Protein AF-A0A2K8N9N2-F1 (afdb_monomer_lite)

Organism: NCBI:txid2055160

Secondary structure (DSSP, 8-state):
--SHHHHHHHHHHHHHHHHHHHHHHHHHS------S-PPPHHHHHHHTT-SSHHHHHHTEEEEEEETTEEEEEEE-TTS-EEEEESS---GGG-EEESSHHHHHHHHHHHHHHH-TT-TTSSTTSS--

Structure (mmCIF, N/CA/C/O backbone):
data_AF-A0A2K8N9N2-F1
#
_entry.id   AF-A0A2K8N9N2-F1
#
loop_
_atom_site.group_PDB
_atom_site.id
_atom_site.type_symbol
_atom_site.label_atom_id
_atom_site.label_alt_id
_atom_site.label_comp_id
_atom_site.label_asym_id
_atom_site.label_entity_id
_atom_site.label_seq_id
_atom_site.pdbx_PDB_ins_code
_atom_site.Cartn_x
_atom_site.Cartn_y
_atom_site.Cartn_z
_atom_site.occupancy
_atom_site.B_iso_or_equiv
_atom_site.auth_seq_id
_atom_site.auth_comp_id
_atom_site.auth_asym_id
_atom_site.auth_atom_id
_atom_site.pdbx_PDB_model_num
ATOM 1 N N . MET A 1 1 ? 45.205 55.492 -8.597 1.00 53.62 1 MET A N 1
ATOM 2 C CA . MET A 1 1 ? 43.895 55.224 -9.231 1.00 53.62 1 MET A CA 1
ATOM 3 C C . MET A 1 1 ? 43.780 53.708 -9.227 1.00 53.62 1 MET A C 1
ATOM 5 O O . MET A 1 1 ? 43.913 53.087 -10.267 1.00 53.62 1 MET A O 1
ATOM 9 N N . ASP A 1 2 ? 43.648 53.105 -8.042 1.00 54.12 2 ASP A N 1
ATOM 10 C CA . ASP A 1 2 ? 43.955 51.674 -7.852 1.00 54.12 2 ASP A CA 1
ATOM 11 C C . ASP A 1 2 ? 42.949 50.964 -6.932 1.00 54.12 2 ASP A C 1
ATOM 13 O O . ASP A 1 2 ? 43.186 49.848 -6.492 1.00 54.12 2 ASP A O 1
ATOM 17 N N . ASP A 1 3 ? 41.789 51.574 -6.675 1.00 51.81 3 ASP A N 1
ATOM 18 C CA . ASP A 1 3 ? 40.722 50.972 -5.857 1.00 51.81 3 ASP A CA 1
ATOM 19 C C . ASP A 1 3 ? 39.558 50.416 -6.697 1.00 51.81 3 ASP A C 1
ATOM 21 O O . ASP A 1 3 ? 38.709 49.683 -6.195 1.00 51.81 3 ASP A O 1
ATOM 25 N N . PHE A 1 4 ? 39.513 50.722 -8.000 1.00 50.25 4 PHE A N 1
ATOM 26 C CA . PHE A 1 4 ? 38.385 50.350 -8.867 1.00 50.25 4 PHE A CA 1
ATOM 27 C C . PHE A 1 4 ? 38.484 48.921 -9.431 1.00 50.25 4 PHE A C 1
ATOM 29 O O . PHE A 1 4 ? 37.471 48.323 -9.786 1.00 50.25 4 PHE A O 1
ATOM 36 N N . ILE A 1 5 ? 39.692 48.347 -9.487 1.00 51.31 5 ILE A N 1
ATOM 37 C CA . ILE A 1 5 ? 39.929 47.006 -10.056 1.00 51.31 5 ILE A CA 1
ATOM 38 C C . ILE A 1 5 ? 39.614 45.901 -9.034 1.00 51.31 5 ILE A C 1
ATOM 40 O O . ILE A 1 5 ? 39.188 44.810 -9.412 1.00 51.31 5 ILE A O 1
ATOM 44 N N . LEU A 1 6 ? 39.727 46.186 -7.732 1.00 51.31 6 LEU A N 1
ATOM 45 C CA . LEU A 1 6 ? 39.453 45.195 -6.687 1.00 51.31 6 LEU A CA 1
ATOM 46 C C . LEU A 1 6 ? 37.947 44.930 -6.494 1.00 51.31 6 LEU A C 1
ATOM 48 O O . LEU A 1 6 ? 37.567 43.834 -6.093 1.00 51.31 6 LEU A O 1
ATOM 52 N N . TRP A 1 7 ? 37.085 45.900 -6.819 1.00 47.97 7 TRP A N 1
ATOM 53 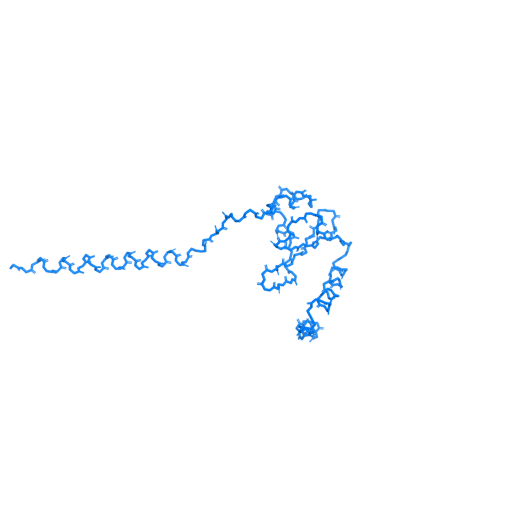C CA . TRP A 1 7 ? 35.625 45.774 -6.688 1.00 47.97 7 TRP A CA 1
ATOM 54 C C . TRP A 1 7 ? 34.937 45.084 -7.873 1.00 47.97 7 TRP A C 1
ATOM 56 O O . TRP A 1 7 ? 33.840 44.554 -7.709 1.00 47.97 7 TRP A O 1
ATOM 66 N N . SER A 1 8 ? 35.560 45.053 -9.056 1.00 52.88 8 SER A N 1
ATOM 67 C CA . SER A 1 8 ? 34.973 44.362 -10.214 1.00 52.88 8 SER A CA 1
ATOM 68 C C . SER A 1 8 ? 35.084 42.842 -10.078 1.00 52.88 8 SER A C 1
ATOM 70 O O . SER A 1 8 ? 34.134 42.132 -10.381 1.00 52.88 8 SER A O 1
ATOM 72 N N . HIS A 1 9 ? 36.206 42.332 -9.560 1.00 54.12 9 HIS A N 1
ATOM 73 C CA . HIS A 1 9 ? 36.417 40.888 -9.418 1.00 54.12 9 HIS A CA 1
ATOM 74 C C . HIS A 1 9 ? 35.632 40.261 -8.259 1.00 54.12 9 HIS A C 1
ATOM 76 O O . HIS A 1 9 ? 35.281 39.084 -8.323 1.00 54.12 9 HIS A O 1
ATOM 82 N N . THR A 1 10 ? 35.335 41.018 -7.200 1.00 55.53 10 THR A N 1
ATOM 83 C CA . THR A 1 10 ? 34.549 40.510 -6.064 1.00 55.53 10 THR A CA 1
ATOM 84 C C . THR A 1 10 ? 33.077 40.346 -6.423 1.00 55.53 10 THR A C 1
ATOM 86 O O . THR A 1 10 ? 32.456 39.383 -5.979 1.00 55.53 10 THR A O 1
ATOM 89 N N . ALA A 1 11 ? 32.530 41.224 -7.270 1.00 58.66 11 ALA A N 1
ATOM 90 C CA . ALA A 1 11 ? 31.159 41.111 -7.757 1.00 58.66 11 ALA A CA 1
ATOM 91 C C . ALA A 1 11 ? 30.949 39.831 -8.585 1.00 58.66 11 ALA A C 1
ATOM 93 O O . ALA A 1 11 ? 29.999 39.094 -8.322 1.00 58.66 11 ALA A O 1
ATOM 94 N N . ASP A 1 12 ? 31.859 39.512 -9.512 1.00 61.38 12 ASP A N 1
ATOM 95 C CA . ASP A 1 12 ? 31.781 38.291 -10.330 1.00 61.38 12 ASP A CA 1
ATOM 96 C C . ASP A 1 12 ? 31.837 37.011 -9.483 1.00 61.38 12 ASP A C 1
ATOM 98 O O . ASP A 1 12 ? 31.056 36.080 -9.688 1.00 61.38 12 ASP A O 1
ATOM 102 N N . VAL A 1 13 ? 32.709 36.970 -8.471 1.00 64.94 13 VAL A N 1
ATOM 103 C CA . VAL A 1 13 ? 32.824 35.813 -7.570 1.00 64.94 13 VAL A CA 1
ATOM 104 C C . VAL A 1 13 ? 31.572 35.655 -6.704 1.00 64.94 13 VAL A C 1
ATOM 106 O O . VAL A 1 13 ? 31.107 34.534 -6.505 1.00 64.94 13 VAL A O 1
ATOM 109 N N . ILE A 1 14 ? 30.978 36.756 -6.234 1.00 72.62 14 ILE A N 1
ATOM 110 C CA . ILE A 1 14 ? 29.710 36.723 -5.491 1.00 72.62 14 ILE A CA 1
ATOM 111 C C . ILE A 1 14 ? 28.585 36.177 -6.377 1.00 72.62 14 ILE A C 1
ATOM 113 O O . ILE A 1 14 ? 27.818 35.334 -5.916 1.00 72.62 14 ILE A O 1
ATOM 117 N N . TYR A 1 15 ? 28.511 36.581 -7.649 1.00 69.94 15 TYR A N 1
ATOM 118 C CA . TYR A 1 15 ? 27.534 36.027 -8.591 1.00 69.94 15 TYR A CA 1
ATOM 119 C C . TYR A 1 15 ? 27.739 34.531 -8.828 1.00 69.94 15 TYR A C 1
ATOM 121 O O . TYR A 1 15 ? 26.764 33.784 -8.823 1.00 69.94 15 TYR A O 1
ATOM 129 N N . ILE A 1 16 ? 28.984 34.071 -8.973 1.00 73.62 16 ILE A N 1
ATOM 130 C CA . ILE A 1 16 ? 29.290 32.645 -9.153 1.00 73.62 16 ILE A CA 1
ATOM 131 C C . ILE A 1 16 ? 28.912 31.842 -7.903 1.00 73.62 16 ILE A C 1
ATOM 133 O O . ILE A 1 16 ? 28.317 30.774 -8.028 1.00 73.62 16 ILE A O 1
ATOM 137 N N . ILE A 1 17 ? 29.195 32.355 -6.701 1.00 77.38 17 ILE A N 1
ATOM 138 C CA . ILE A 1 17 ? 28.840 31.690 -5.439 1.00 77.38 17 ILE A CA 1
ATOM 139 C C . ILE A 1 17 ? 27.323 31.674 -5.238 1.00 77.38 17 ILE A C 1
ATOM 141 O O . ILE A 1 17 ? 26.774 30.634 -4.886 1.00 77.38 17 ILE A O 1
ATOM 145 N N . LEU A 1 18 ? 26.624 32.783 -5.494 1.00 76.50 18 LEU A N 1
ATOM 146 C CA . LEU A 1 18 ? 25.161 32.842 -5.403 1.00 76.50 18 LEU A CA 1
ATOM 147 C C . LEU A 1 18 ? 24.492 31.931 -6.438 1.00 76.50 18 LEU A C 1
ATOM 149 O O . LEU A 1 18 ? 23.507 31.269 -6.121 1.00 76.50 18 LEU A O 1
ATOM 153 N N . PHE A 1 19 ? 25.043 31.846 -7.649 1.00 77.50 19 PHE A N 1
ATOM 154 C CA . PHE A 1 19 ? 24.564 30.946 -8.695 1.00 77.50 19 PHE A CA 1
ATOM 155 C C . PHE A 1 19 ? 24.819 29.474 -8.343 1.00 77.50 19 PHE A C 1
ATOM 157 O O . PHE A 1 19 ? 23.921 28.647 -8.478 1.00 77.50 19 PHE A O 1
ATOM 164 N N . ALA A 1 20 ? 26.003 29.145 -7.821 1.00 77.06 20 ALA A N 1
ATOM 165 C CA . ALA A 1 20 ? 26.326 27.803 -7.346 1.00 77.06 20 ALA A CA 1
ATOM 166 C C . ALA A 1 20 ? 25.475 27.401 -6.132 1.00 77.06 20 ALA A C 1
ATOM 168 O O . ALA A 1 20 ? 25.016 26.266 -6.069 1.00 77.06 20 ALA A O 1
ATOM 169 N N . LEU A 1 21 ? 25.195 28.328 -5.210 1.00 74.88 21 LEU A N 1
ATOM 170 C CA . LEU A 1 21 ? 24.300 28.103 -4.074 1.00 74.88 21 LEU A CA 1
ATOM 171 C C . LEU A 1 21 ? 22.846 27.918 -4.532 1.00 74.88 21 LEU A C 1
ATOM 173 O O . LEU A 1 21 ? 22.153 27.049 -4.015 1.00 74.88 21 LEU A O 1
ATOM 177 N N . ALA A 1 22 ? 22.388 28.674 -5.534 1.00 74.12 22 ALA A N 1
ATOM 178 C CA . ALA A 1 22 ? 21.069 28.485 -6.136 1.00 74.12 22 ALA A CA 1
ATOM 179 C C . ALA A 1 22 ? 20.950 27.130 -6.855 1.00 74.12 22 ALA A C 1
ATOM 181 O O . ALA A 1 22 ? 19.924 26.463 -6.732 1.00 74.12 22 ALA A O 1
ATOM 182 N N . LEU A 1 23 ? 22.004 26.690 -7.552 1.00 71.44 23 LEU A N 1
ATOM 183 C CA . LEU A 1 23 ? 22.072 25.355 -8.153 1.00 71.44 23 LEU A CA 1
ATOM 184 C C . LEU A 1 23 ? 22.115 24.247 -7.095 1.00 71.44 23 LEU A C 1
ATOM 186 O O . LEU A 1 23 ? 21.424 23.243 -7.241 1.00 71.44 23 LEU A O 1
ATOM 190 N N . TYR A 1 24 ? 22.875 24.440 -6.018 1.00 70.44 24 TYR A N 1
ATOM 191 C CA . TYR A 1 24 ? 22.948 23.514 -4.891 1.00 70.44 24 TYR A CA 1
ATOM 192 C C . TYR A 1 24 ? 21.585 23.375 -4.191 1.00 70.44 24 TYR A C 1
ATOM 194 O O . TYR A 1 24 ? 21.114 22.263 -3.975 1.00 70.44 24 TYR A O 1
ATOM 202 N N . LEU A 1 25 ? 20.879 24.487 -3.952 1.00 67.00 25 LEU A N 1
ATOM 203 C CA . LEU A 1 25 ? 19.511 24.484 -3.416 1.00 67.00 25 LEU A CA 1
ATOM 204 C C . LEU A 1 25 ? 18.479 23.896 -4.403 1.00 67.00 25 LEU A C 1
ATOM 206 O O . LEU A 1 25 ? 17.502 23.282 -3.973 1.00 67.00 25 LEU A O 1
ATOM 210 N N . MET A 1 26 ? 18.688 24.032 -5.720 1.00 63.00 26 MET A N 1
ATOM 211 C CA . MET A 1 26 ? 17.881 23.329 -6.731 1.00 63.00 26 MET A CA 1
ATOM 212 C C . MET A 1 26 ? 18.117 21.812 -6.732 1.00 63.00 26 MET A C 1
ATOM 214 O O . MET A 1 26 ? 17.192 21.073 -7.056 1.00 63.00 26 MET A O 1
ATOM 218 N N . PHE A 1 27 ? 19.319 21.345 -6.385 1.00 56.97 27 PHE A N 1
ATOM 219 C CA . PHE A 1 27 ? 19.665 19.920 -6.378 1.00 56.97 27 PHE A CA 1
ATOM 220 C C . PHE A 1 27 ? 19.361 19.215 -5.045 1.00 56.97 27 PHE A C 1
ATOM 222 O O . PHE A 1 27 ? 19.040 18.029 -5.064 1.00 56.97 27 PHE A O 1
ATOM 229 N N . GLU A 1 28 ? 19.408 19.916 -3.905 1.00 49.56 28 GLU A N 1
ATOM 230 C CA . GLU A 1 28 ? 19.112 19.337 -2.579 1.00 49.56 28 GLU A CA 1
ATOM 231 C C . GLU A 1 28 ? 17.657 19.478 -2.122 1.00 49.56 28 GLU A C 1
ATOM 233 O O . GLU A 1 28 ? 17.284 18.950 -1.074 1.00 49.56 28 GLU A O 1
ATOM 238 N N . THR A 1 29 ? 16.791 20.125 -2.901 1.00 48.88 29 THR A N 1
ATOM 239 C CA . THR A 1 29 ? 15.357 19.956 -2.671 1.00 48.88 29 THR A CA 1
ATOM 240 C C . THR A 1 29 ? 14.911 18.698 -3.409 1.00 48.88 29 THR A C 1
ATOM 242 O O . THR A 1 29 ? 14.894 18.696 -4.642 1.00 48.88 29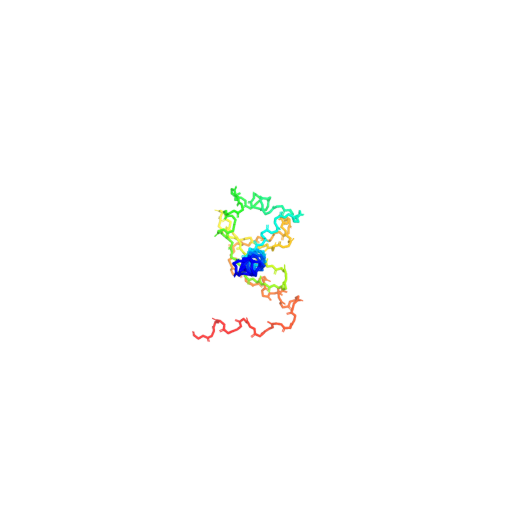 THR A O 1
ATOM 245 N N . PRO A 1 30 ? 14.507 17.608 -2.724 1.00 45.38 30 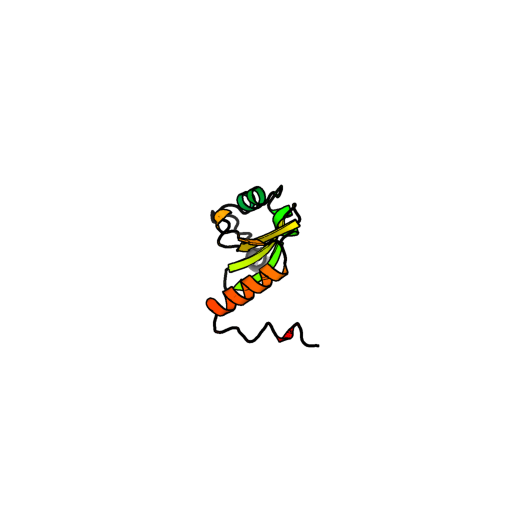PRO A N 1
ATOM 246 C CA . PRO A 1 30 ? 13.623 16.664 -3.372 1.00 45.38 30 PRO A CA 1
ATOM 247 C C . PRO A 1 30 ? 12.389 17.479 -3.741 1.00 45.38 30 PRO A C 1
ATOM 249 O O . PRO A 1 30 ? 11.570 17.822 -2.888 1.00 45.38 30 PRO A O 1
ATOM 252 N N . ILE A 1 31 ? 12.291 17.867 -5.012 1.00 48.47 31 ILE A N 1
ATOM 253 C CA . ILE A 1 31 ? 11.068 18.388 -5.592 1.00 48.47 31 ILE A CA 1
ATOM 254 C C . ILE A 1 31 ? 10.049 17.288 -5.324 1.00 48.47 31 ILE A C 1
ATOM 256 O O . ILE A 1 31 ? 10.023 16.266 -6.011 1.00 48.47 31 ILE A O 1
ATOM 260 N N . ILE A 1 32 ? 9.241 17.465 -4.277 1.00 51.81 32 ILE A N 1
ATOM 261 C CA . ILE A 1 32 ? 8.046 16.671 -4.045 1.00 51.81 32 ILE A CA 1
ATOM 262 C C . ILE A 1 32 ? 7.148 17.026 -5.225 1.00 51.81 32 ILE A C 1
ATOM 264 O O . ILE A 1 32 ? 6.378 17.984 -5.193 1.00 51.81 32 ILE A O 1
ATOM 268 N N . LEU A 1 33 ? 7.333 16.296 -6.325 1.00 42.78 33 LEU A N 1
ATOM 269 C CA . LEU A 1 33 ? 6.643 16.467 -7.591 1.00 42.78 33 LEU A CA 1
ATOM 270 C C . LEU A 1 33 ? 5.213 15.941 -7.422 1.00 42.78 33 LEU A C 1
ATOM 272 O O . LEU A 1 33 ? 4.803 14.907 -7.950 1.00 42.78 33 LEU A O 1
ATOM 276 N N . GLY A 1 34 ? 4.437 16.656 -6.617 1.00 46.78 34 GLY A N 1
ATOM 277 C CA . GLY A 1 34 ? 3.019 16.443 -6.434 1.00 46.78 34 GLY A CA 1
ATOM 278 C C . GLY A 1 34 ? 2.257 16.966 -7.642 1.00 46.78 34 GLY A C 1
ATOM 279 O O . GLY A 1 34 ? 1.915 18.142 -7.685 1.00 46.78 34 GLY A O 1
ATOM 280 N N . ARG A 1 35 ? 1.966 16.067 -8.591 1.00 43.28 35 ARG A N 1
ATOM 281 C CA . ARG A 1 35 ? 0.689 15.910 -9.334 1.00 43.28 35 ARG A CA 1
ATOM 282 C C . ARG A 1 35 ? 0.922 15.315 -10.730 1.00 43.28 35 ARG A C 1
ATOM 284 O O . ARG A 1 35 ? 0.635 15.934 -11.749 1.00 43.28 35 ARG A O 1
ATOM 291 N N . LYS A 1 36 ? 1.268 14.028 -10.792 1.00 40.59 36 LYS A N 1
ATOM 292 C CA . LYS A 1 36 ? 0.551 13.169 -11.747 1.00 40.59 36 LYS A CA 1
ATOM 293 C C . LYS A 1 36 ? -0.787 12.837 -11.096 1.00 40.59 36 LYS A C 1
ATOM 295 O O . LYS A 1 36 ? -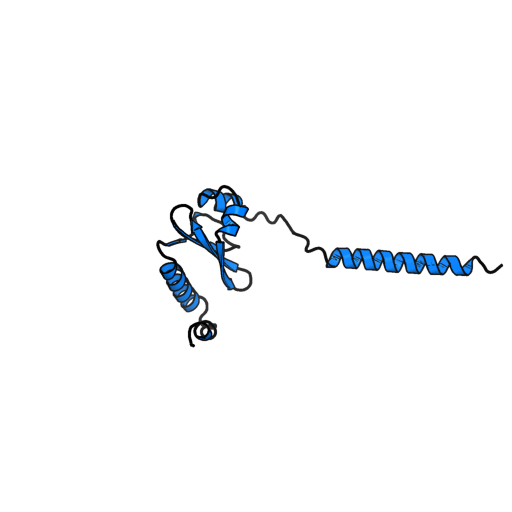0.805 12.468 -9.923 1.00 40.59 36 LYS A O 1
ATOM 300 N N . ARG A 1 37 ? -1.904 12.983 -11.814 1.00 42.38 37 ARG A N 1
ATOM 301 C CA . ARG A 1 37 ? -3.221 12.489 -11.376 1.00 42.38 37 ARG A CA 1
ATOM 302 C C . ARG A 1 37 ? -3.194 10.949 -11.327 1.00 42.38 37 ARG A C 1
ATOM 304 O O . ARG A 1 37 ? -3.805 10.296 -12.159 1.00 42.38 37 ARG A O 1
ATOM 311 N N . LYS A 1 38 ? -2.463 10.372 -10.367 1.00 44.06 38 LYS A N 1
ATOM 312 C CA . LYS A 1 38 ? -2.790 9.067 -9.786 1.00 44.06 38 LYS A CA 1
ATOM 313 C C . LYS A 1 38 ? -4.132 9.249 -9.092 1.00 44.06 38 LYS A C 1
ATOM 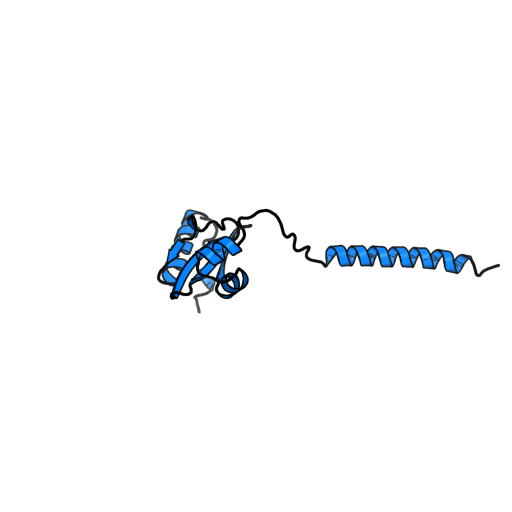315 O O . LYS A 1 38 ? -4.374 10.306 -8.499 1.00 44.06 38 LYS A O 1
ATOM 320 N N . MET A 1 39 ? -5.013 8.261 -9.163 1.00 50.34 39 MET A N 1
ATOM 321 C CA . MET A 1 39 ? -6.171 8.250 -8.281 1.00 50.34 39 MET A CA 1
ATOM 322 C C . MET A 1 39 ? -5.659 8.443 -6.847 1.00 50.34 39 MET A C 1
ATOM 324 O O . MET A 1 39 ? -4.730 7.749 -6.430 1.00 50.34 39 MET A O 1
ATOM 328 N N . SER A 1 40 ? -6.123 9.496 -6.165 1.00 69.00 40 SER A N 1
ATOM 329 C CA . SER A 1 40 ? -5.443 9.959 -4.954 1.00 69.00 40 SER A CA 1
ATOM 330 C C . SER A 1 40 ? -5.458 8.841 -3.920 1.00 69.00 40 SER A C 1
ATOM 332 O O . SER A 1 40 ? -6.511 8.254 -3.682 1.00 69.00 40 SER A O 1
ATOM 334 N N . LYS A 1 41 ? -4.314 8.568 -3.281 1.00 77.31 41 LYS A N 1
ATOM 335 C CA . LYS A 1 41 ? -4.222 7.653 -2.130 1.00 77.31 41 LYS A CA 1
ATOM 336 C C . LYS A 1 41 ? -5.329 7.911 -1.094 1.00 77.31 41 LYS A C 1
ATOM 338 O O . LYS A 1 41 ? -5.722 7.003 -0.385 1.00 77.31 41 LYS A O 1
ATOM 343 N N . GLY A 1 42 ? -5.890 9.125 -1.051 1.00 83.31 42 GLY A N 1
ATOM 344 C CA . GLY A 1 42 ? -7.043 9.462 -0.215 1.00 83.31 42 GLY A CA 1
ATOM 345 C C . GLY A 1 42 ? -8.333 8.707 -0.559 1.00 83.31 42 GLY A C 1
ATOM 346 O O . GLY A 1 42 ? -9.093 8.390 0.347 1.00 83.31 42 GLY A O 1
ATOM 347 N N . ARG A 1 43 ? -8.592 8.379 -1.835 1.00 83.12 43 ARG A N 1
ATOM 348 C CA . ARG A 1 43 ? -9.728 7.518 -2.213 1.00 83.12 43 ARG A CA 1
ATOM 349 C C . ARG A 1 43 ? -9.527 6.082 -1.742 1.00 83.12 43 ARG A C 1
ATOM 351 O O . ARG A 1 43 ? -10.473 5.503 -1.227 1.00 83.12 43 ARG A O 1
ATOM 358 N N . LEU A 1 44 ? -8.311 5.558 -1.883 1.00 85.88 44 LEU A N 1
ATOM 359 C CA . LEU A 1 44 ? -7.941 4.244 -1.362 1.00 85.88 44 LEU A CA 1
ATOM 360 C C . LEU A 1 44 ? -8.063 4.209 0.166 1.00 85.88 44 LEU A C 1
ATOM 362 O O . LEU A 1 44 ? -8.774 3.368 0.692 1.00 85.88 44 LEU A O 1
ATOM 366 N N . ALA A 1 45 ? -7.473 5.184 0.863 1.00 88.00 45 ALA A N 1
ATOM 367 C CA . ALA A 1 45 ? -7.567 5.312 2.316 1.00 88.00 45 ALA A CA 1
ATOM 368 C C . ALA A 1 45 ? -9.026 5.299 2.786 1.00 88.00 45 ALA A C 1
ATOM 370 O O . ALA A 1 45 ? -9.385 4.507 3.649 1.00 88.00 45 ALA A O 1
ATOM 371 N N . LYS A 1 46 ? -9.889 6.100 2.149 1.00 88.31 46 LYS A N 1
ATOM 372 C CA . LYS A 1 46 ? -11.317 6.132 2.474 1.00 88.31 46 LYS A CA 1
ATOM 373 C C . LYS A 1 46 ? -12.022 4.801 2.189 1.00 88.31 46 LYS A C 1
ATOM 375 O O . LYS A 1 46 ? -12.891 4.414 2.961 1.00 88.31 46 LYS A O 1
ATOM 380 N N . ALA A 1 47 ? -11.681 4.123 1.093 1.00 86.81 47 ALA A N 1
ATOM 381 C CA . ALA A 1 47 ? -12.256 2.821 0.749 1.00 86.81 47 ALA A CA 1
ATOM 382 C C . ALA A 1 47 ? -11.841 1.718 1.736 1.00 86.81 47 ALA A C 1
ATOM 384 O O . ALA A 1 47 ? -12.632 0.827 2.011 1.00 86.81 47 ALA A O 1
ATOM 385 N N . LEU A 1 48 ? -10.638 1.821 2.301 1.00 86.75 48 LEU A N 1
ATOM 386 C CA . LEU A 1 48 ? -10.106 0.910 3.316 1.00 86.75 48 LEU A CA 1
ATOM 387 C C . LEU A 1 48 ? -10.490 1.304 4.756 1.00 86.75 48 LEU A C 1
ATOM 389 O O . LEU A 1 48 ? -9.971 0.736 5.709 1.00 86.75 48 LEU A O 1
ATOM 393 N N . GLY A 1 49 ? -11.377 2.289 4.933 1.00 87.75 49 GLY A N 1
ATOM 394 C CA . GLY A 1 49 ? -11.873 2.696 6.252 1.00 87.75 49 GLY A CA 1
ATOM 395 C C . GLY A 1 49 ? -10.974 3.671 7.023 1.00 87.75 49 GLY A C 1
ATOM 396 O O . GLY A 1 49 ? -11.255 3.977 8.179 1.00 87.75 49 GLY A O 1
ATOM 397 N N . PHE A 1 50 ? -9.923 4.216 6.406 1.00 89.44 50 PHE A N 1
ATOM 398 C CA . PHE A 1 50 ? -9.048 5.204 7.037 1.00 89.44 50 PHE A CA 1
ATOM 399 C C . PHE A 1 50 ? -9.562 6.637 6.874 1.00 89.44 50 PHE A C 1
ATOM 401 O O . PHE A 1 50 ? -10.112 7.030 5.842 1.00 89.44 50 PHE A O 1
ATOM 408 N N . LEU A 1 51 ? -9.287 7.463 7.887 1.00 85.06 51 LEU A N 1
ATOM 409 C CA . LEU A 1 51 ? -9.635 8.889 7.911 1.00 85.06 51 LEU A CA 1
ATOM 410 C C . LEU A 1 51 ? -8.823 9.726 6.910 1.00 85.06 51 LEU A C 1
ATOM 412 O O . LEU A 1 51 ? -9.252 10.807 6.507 1.00 85.06 51 LEU A O 1
ATOM 416 N N . GLY A 1 52 ? -7.658 9.232 6.491 1.00 85.12 52 GLY A N 1
ATOM 417 C CA . GLY A 1 52 ? -6.775 9.934 5.573 1.00 85.12 52 GLY A CA 1
ATOM 418 C C . GLY A 1 52 ? -5.592 9.090 5.115 1.00 85.12 52 GLY A C 1
ATOM 419 O O . GLY A 1 52 ? -5.386 7.967 5.569 1.00 85.12 52 GLY A O 1
ATOM 420 N N . VAL A 1 53 ? -4.808 9.661 4.198 1.00 85.38 53 VAL A N 1
ATOM 421 C CA . VAL A 1 53 ? -3.610 9.014 3.633 1.00 85.38 53 VAL A CA 1
ATOM 422 C C . VAL A 1 53 ? -2.566 8.736 4.704 1.00 85.38 53 VAL A C 1
ATOM 424 O O . VAL A 1 53 ? -1.943 7.688 4.674 1.00 85.38 53 VAL A O 1
ATOM 427 N N . GLU A 1 54 ? -2.409 9.644 5.662 1.00 85.81 54 GLU A N 1
ATOM 428 C CA . GLU A 1 54 ? -1.460 9.479 6.761 1.00 85.81 54 GLU A CA 1
ATOM 429 C C . GLU A 1 54 ? -1.793 8.247 7.611 1.00 85.81 54 GLU A C 1
ATOM 431 O O . GLU A 1 54 ? -0.925 7.415 7.850 1.00 85.81 54 GLU A O 1
ATOM 436 N N . SER A 1 55 ? -3.065 8.071 7.990 1.00 85.25 55 SER A N 1
ATOM 437 C CA . SER A 1 55 ? -3.506 6.890 8.742 1.00 85.25 55 SER A CA 1
ATOM 438 C C . SER A 1 55 ? -3.330 5.598 7.943 1.00 85.25 55 SER A C 1
ATOM 440 O O . SER A 1 55 ? -2.963 4.580 8.519 1.00 85.25 55 SER A O 1
ATOM 442 N N . LEU A 1 56 ? -3.555 5.638 6.625 1.00 87.25 56 LEU A N 1
ATOM 443 C CA . LEU A 1 56 ? -3.262 4.508 5.744 1.00 87.25 56 LEU A CA 1
ATOM 444 C C . LEU A 1 56 ? -1.765 4.173 5.783 1.00 87.25 56 LEU A C 1
ATOM 446 O O . LEU A 1 56 ? -1.406 3.029 6.030 1.00 87.25 56 LEU A O 1
ATOM 450 N N . GLU A 1 57 ? -0.891 5.157 5.570 1.00 86.00 57 GLU A N 1
ATOM 451 C CA . GLU A 1 57 ? 0.562 4.952 5.510 1.00 86.00 57 GLU A CA 1
ATOM 452 C C . GLU A 1 57 ? 1.146 4.482 6.849 1.00 86.00 57 GLU A C 1
ATOM 454 O O . GLU A 1 57 ? 2.015 3.620 6.850 1.00 86.00 57 GLU A O 1
ATOM 459 N N . GLN A 1 58 ? 0.621 4.954 7.984 1.00 87.75 58 GLN A N 1
ATOM 460 C CA . GLN A 1 58 ? 1.028 4.491 9.319 1.00 87.75 58 GLN A CA 1
ATOM 461 C C . GLN A 1 58 ? 0.682 3.021 9.593 1.00 87.75 58 GLN A C 1
ATOM 463 O O . GLN A 1 58 ? 1.376 2.369 10.367 1.00 87.75 58 GLN A O 1
ATOM 468 N N . ASN A 1 59 ? -0.383 2.507 8.973 1.00 88.38 59 ASN A N 1
ATOM 469 C CA . ASN A 1 59 ? -0.807 1.110 9.105 1.00 88.38 59 ASN A CA 1
ATOM 470 C C . ASN A 1 59 ? -0.339 0.245 7.927 1.00 88.38 59 ASN A C 1
ATOM 472 O O . ASN A 1 59 ? -0.747 -0.910 7.820 1.00 88.38 59 ASN A O 1
ATOM 476 N N . SER A 1 60 ? 0.482 0.804 7.033 1.00 87.38 60 SER A N 1
ATOM 477 C CA . SER A 1 60 ? 1.003 0.123 5.852 1.00 87.38 60 SER A CA 1
ATOM 478 C C . SER A 1 60 ? 2.469 -0.238 6.027 1.00 87.38 60 SER A C 1
ATOM 480 O O . SER A 1 60 ? 3.287 0.604 6.388 1.00 87.38 60 SER A O 1
ATOM 482 N N . PHE A 1 61 ? 2.818 -1.466 5.673 1.00 86.25 61 PHE A N 1
ATOM 483 C CA . PHE A 1 61 ? 4.188 -1.952 5.630 1.00 86.25 61 PHE A CA 1
ATOM 484 C C . PHE A 1 61 ? 4.568 -2.252 4.185 1.00 86.25 61 PHE A C 1
ATOM 486 O O . PHE A 1 61 ? 3.810 -2.889 3.455 1.00 86.25 61 PHE A O 1
ATOM 493 N N . GLU A 1 62 ? 5.735 -1.778 3.760 1.00 85.31 62 GLU A N 1
ATOM 494 C CA . GLU A 1 62 ? 6.321 -2.168 2.479 1.00 85.31 62 GLU A CA 1
ATOM 495 C C . GLU A 1 62 ? 6.828 -3.610 2.574 1.00 85.31 62 GLU A C 1
ATOM 497 O O . GLU A 1 62 ? 7.549 -3.960 3.507 1.00 85.31 62 GLU A O 1
ATOM 502 N N . ILE A 1 63 ? 6.432 -4.444 1.615 1.00 79.44 63 ILE A N 1
ATOM 503 C CA . ILE A 1 63 ? 6.717 -5.891 1.628 1.00 79.44 63 ILE A CA 1
ATOM 504 C C . ILE A 1 63 ? 7.482 -6.359 0.395 1.00 79.44 63 ILE A C 1
ATOM 506 O O . ILE A 1 63 ? 8.169 -7.375 0.446 1.00 79.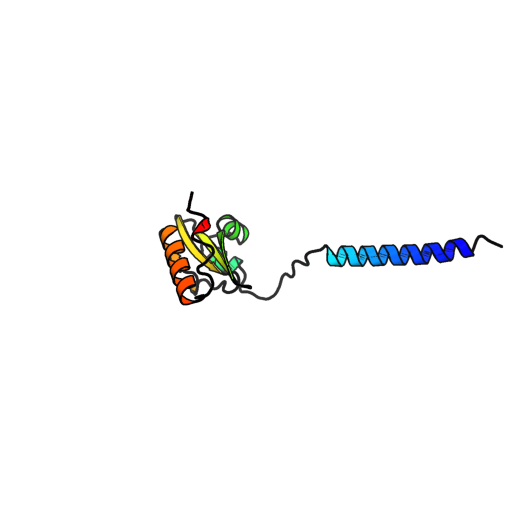44 63 ILE A O 1
ATOM 510 N N . ALA A 1 64 ? 7.371 -5.632 -0.716 1.00 76.12 64 ALA A N 1
ATOM 511 C CA . ALA A 1 64 ? 8.119 -5.924 -1.925 1.00 76.12 64 ALA A CA 1
ATOM 512 C C . ALA A 1 64 ? 8.280 -4.666 -2.775 1.00 76.12 64 ALA A C 1
ATOM 514 O O . ALA A 1 64 ? 7.385 -3.819 -2.849 1.00 76.12 64 ALA A O 1
ATOM 515 N N . HIS A 1 65 ? 9.410 -4.595 -3.466 1.00 77.19 65 HIS A N 1
ATOM 516 C CA . HIS A 1 65 ? 9.726 -3.536 -4.403 1.00 77.19 65 HIS A CA 1
ATOM 517 C C . HIS A 1 65 ? 10.193 -4.161 -5.713 1.00 77.19 65 HIS A C 1
ATOM 519 O O . HIS A 1 65 ? 11.136 -4.945 -5.712 1.00 77.19 65 HIS A O 1
ATOM 525 N N . ASP A 1 66 ? 9.531 -3.812 -6.809 1.00 73.00 66 ASP A N 1
ATOM 526 C CA . ASP A 1 66 ? 9.860 -4.272 -8.156 1.00 73.00 66 ASP A CA 1
ATOM 527 C C . ASP A 1 66 ? 9.899 -3.061 -9.088 1.00 73.00 66 ASP A C 1
ATOM 529 O O . ASP A 1 66 ? 8.846 -2.482 -9.366 1.00 73.00 66 ASP A O 1
ATOM 533 N N . ASP A 1 67 ? 11.103 -2.664 -9.520 1.00 74.62 67 ASP A N 1
ATOM 534 C CA . ASP A 1 67 ? 11.451 -1.508 -10.365 1.00 74.62 67 ASP A CA 1
ATOM 535 C C . ASP A 1 67 ? 10.830 -0.162 -9.949 1.00 74.62 67 ASP A C 1
ATOM 537 O O . ASP A 1 67 ? 11.495 0.806 -9.593 1.00 74.62 67 ASP A O 1
ATOM 541 N N . SER A 1 68 ? 9.513 -0.064 -10.094 1.00 74.94 68 SER A N 1
ATOM 542 C CA . SER A 1 68 ? 8.693 1.122 -9.879 1.00 74.94 68 SER A CA 1
ATOM 543 C C . SER A 1 68 ? 7.318 0.820 -9.264 1.00 74.94 68 SER A C 1
ATOM 545 O O . SER A 1 68 ? 6.503 1.738 -9.118 1.00 74.94 68 SER A O 1
ATOM 547 N N . LYS A 1 69 ? 7.036 -0.448 -8.941 1.00 77.38 69 LYS A N 1
ATOM 548 C CA . LYS A 1 69 ? 5.893 -0.922 -8.161 1.00 77.38 69 LYS A CA 1
ATOM 549 C C . LYS A 1 69 ? 6.381 -1.277 -6.760 1.00 77.38 69 LYS A C 1
ATOM 551 O O . LYS A 1 69 ? 7.188 -2.177 -6.574 1.00 77.38 69 LYS A O 1
ATOM 556 N N . THR A 1 70 ? 5.846 -0.580 -5.772 1.00 82.69 70 THR A N 1
ATOM 557 C CA . THR A 1 70 ? 6.032 -0.923 -4.361 1.00 82.69 70 THR A CA 1
ATOM 558 C C . THR A 1 70 ? 4.735 -1.511 -3.853 1.00 82.69 70 THR A C 1
ATOM 560 O O . THR A 1 70 ? 3.689 -0.869 -3.993 1.00 82.69 70 THR A O 1
ATOM 563 N N . TRP A 1 71 ? 4.811 -2.715 -3.306 1.00 83.44 71 TRP A N 1
ATOM 564 C CA . TRP A 1 71 ? 3.697 -3.417 -2.691 1.00 83.44 71 TRP A CA 1
ATOM 565 C C . TRP A 1 71 ? 3.654 -3.112 -1.199 1.00 83.44 71 TRP A C 1
ATOM 567 O O . TRP A 1 71 ? 4.688 -3.095 -0.526 1.00 83.44 71 TRP A O 1
ATOM 577 N N . TYR A 1 72 ? 2.444 -2.892 -0.697 1.00 86.12 72 TYR A N 1
ATOM 578 C CA . TYR A 1 72 ? 2.167 -2.601 0.699 1.00 86.12 72 TYR A CA 1
ATOM 579 C C . TYR A 1 72 ? 1.129 -3.574 1.235 1.00 86.12 72 TYR A C 1
ATOM 581 O O . TYR A 1 72 ? 0.128 -3.841 0.568 1.00 86.12 72 TYR A O 1
ATOM 589 N N . ILE A 1 73 ? 1.354 -4.043 2.456 1.00 88.94 73 ILE A N 1
ATOM 590 C CA . ILE A 1 73 ? 0.334 -4.682 3.282 1.00 88.94 73 ILE A CA 1
ATOM 591 C C . ILE A 1 73 ? -0.172 -3.645 4.279 1.00 88.94 73 ILE A C 1
ATOM 593 O O . ILE A 1 73 ? 0.623 -2.999 4.956 1.00 88.94 73 ILE A O 1
ATOM 597 N N . THR A 1 74 ? -1.480 -3.464 4.372 1.00 89.69 74 THR A N 1
ATOM 598 C CA . THR A 1 74 ? -2.104 -2.554 5.331 1.00 89.69 74 THR A CA 1
ATOM 599 C C . THR A 1 74 ? -2.953 -3.335 6.306 1.00 89.69 74 THR A C 1
ATOM 601 O O . THR A 1 74 ? -3.808 -4.103 5.877 1.00 89.69 74 THR A O 1
ATOM 604 N N . ILE A 1 75 ? -2.766 -3.087 7.598 1.00 90.38 75 ILE A N 1
ATOM 605 C CA . ILE A 1 75 ? -3.656 -3.602 8.641 1.00 90.38 75 ILE A CA 1
ATOM 606 C C . ILE A 1 75 ? -4.897 -2.715 8.682 1.00 90.38 75 ILE A C 1
ATOM 608 O O . ILE A 1 75 ? -4.798 -1.523 8.971 1.00 90.38 75 ILE A O 1
ATOM 612 N N . LEU A 1 76 ? -6.054 -3.277 8.354 1.00 89.88 76 LEU A N 1
ATOM 613 C CA . LEU A 1 76 ? -7.333 -2.582 8.348 1.00 89.88 76 LEU A CA 1
ATOM 614 C C . LEU A 1 76 ? -7.836 -2.329 9.777 1.00 89.88 76 LEU A C 1
ATOM 616 O O . LEU A 1 76 ? -7.476 -3.060 10.702 1.00 89.88 76 LEU A O 1
ATOM 620 N N . PRO A 1 77 ? -8.716 -1.330 9.980 1.00 84.44 77 PRO A N 1
ATOM 621 C CA . PRO A 1 77 ? -9.280 -1.033 11.300 1.00 84.44 77 PRO A CA 1
ATOM 622 C C . PRO A 1 77 ? -10.027 -2.208 11.951 1.00 84.44 77 PRO A C 1
ATOM 624 O O . PRO A 1 77 ? -10.150 -2.248 13.172 1.00 84.44 77 PRO A O 1
ATOM 627 N N . GLU A 1 78 ? -10.534 -3.138 11.140 1.00 81.75 78 GLU A N 1
ATOM 628 C CA . GLU A 1 78 ? -11.282 -4.320 11.586 1.00 81.75 78 GLU A CA 1
ATOM 629 C C . GLU A 1 78 ? -10.366 -5.502 11.962 1.00 81.75 78 GLU A C 1
ATOM 631 O O . GLU A 1 78 ? -10.830 -6.450 12.588 1.00 81.75 78 GLU A O 1
ATOM 636 N N . GLY A 1 79 ? -9.060 -5.412 11.671 1.00 83.81 79 GLY A N 1
ATOM 637 C CA . GLY A 1 79 ? -8.057 -6.442 11.969 1.00 83.81 79 GLY A CA 1
ATOM 638 C C . GLY A 1 79 ? -7.567 -7.226 10.748 1.00 83.81 79 GLY A C 1
ATOM 639 O O . GLY A 1 79 ? -6.510 -7.848 10.832 1.00 83.81 79 GLY A O 1
ATOM 640 N N . ASP A 1 80 ? -8.280 -7.141 9.626 1.00 88.75 80 ASP A N 1
ATOM 641 C CA . ASP A 1 80 ? -7.917 -7.799 8.366 1.00 88.75 80 ASP A CA 1
ATOM 642 C C . ASP A 1 80 ? -6.732 -7.110 7.669 1.00 88.75 80 ASP A C 1
ATOM 644 O O . ASP A 1 80 ? -6.327 -5.998 8.015 1.00 88.75 80 ASP A O 1
ATOM 648 N N . TYR A 1 81 ? -6.192 -7.742 6.629 1.00 87.69 81 TYR A N 1
ATOM 649 C CA . TYR A 1 81 ? -5.046 -7.247 5.874 1.00 87.69 81 TYR A CA 1
ATOM 650 C C . TYR A 1 81 ? -5.429 -6.922 4.432 1.00 87.69 81 TYR A C 1
ATOM 652 O O . TYR A 1 81 ? -6.105 -7.693 3.757 1.00 87.69 81 TYR A O 1
ATOM 660 N N . ALA A 1 82 ? -4.951 -5.788 3.927 1.00 88.38 82 ALA A N 1
ATOM 661 C CA . ALA A 1 82 ? -5.146 -5.356 2.548 1.00 88.38 82 ALA A CA 1
ATOM 662 C C . ALA A 1 82 ? -3.811 -5.265 1.801 1.00 88.38 82 ALA A C 1
ATOM 664 O O . ALA A 1 82 ? -2.895 -4.575 2.243 1.00 88.38 82 ALA A O 1
ATOM 665 N N . LEU A 1 83 ? -3.719 -5.900 0.634 1.00 87.06 83 LEU A N 1
ATOM 666 C CA . LEU A 1 83 ? -2.568 -5.833 -0.265 1.00 87.06 83 LEU A CA 1
ATOM 667 C C . LEU A 1 83 ? -2.858 -4.887 -1.433 1.00 87.06 83 LEU A C 1
ATOM 669 O O . LEU A 1 83 ? -3.823 -5.078 -2.175 1.00 87.06 83 LEU A O 1
ATOM 673 N N . TRP A 1 84 ? -2.000 -3.888 -1.627 1.00 87.31 84 TRP A N 1
ATOM 674 C CA . TRP A 1 84 ? -2.102 -2.914 -2.720 1.00 87.31 84 TRP A CA 1
ATOM 675 C C . TRP A 1 84 ? -0.718 -2.426 -3.157 1.00 87.31 84 TRP A C 1
ATOM 677 O O . TRP A 1 84 ? 0.280 -2.681 -2.487 1.00 87.31 84 TRP A O 1
ATOM 687 N N . ASN A 1 85 ? -0.626 -1.722 -4.290 1.00 85.31 85 ASN A N 1
ATOM 688 C CA . ASN A 1 85 ? 0.648 -1.181 -4.766 1.00 85.31 85 ASN A CA 1
ATOM 689 C C . ASN A 1 85 ? 0.583 0.319 -5.096 1.00 85.31 85 ASN A C 1
ATOM 691 O O . ASN A 1 85 ? -0.471 0.885 -5.391 1.00 85.31 85 ASN A O 1
ATOM 695 N N . ASN A 1 86 ? 1.733 1.000 -5.054 1.00 81.75 86 ASN A N 1
ATOM 696 C CA . ASN A 1 86 ? 1.806 2.450 -5.285 1.00 81.75 86 ASN A CA 1
ATOM 697 C C . ASN A 1 86 ? 1.401 2.892 -6.704 1.00 81.75 86 ASN A C 1
ATOM 699 O O . ASN A 1 86 ? 1.200 4.097 -6.914 1.00 81.75 86 ASN A O 1
ATOM 703 N N . LYS A 1 87 ? 1.343 1.992 -7.693 1.00 79.81 87 LYS A N 1
ATOM 704 C CA . LYS A 1 87 ? 0.960 2.317 -9.075 1.00 79.81 87 LYS A CA 1
ATOM 705 C C . LYS A 1 87 ? -0.536 2.148 -9.322 1.00 79.81 87 LYS A C 1
ATOM 707 O O . LYS A 1 87 ? -1.107 2.975 -10.029 1.00 79.81 87 LYS A O 1
ATOM 712 N N . GLU A 1 88 ? -1.147 1.140 -8.721 1.00 74.25 88 GLU A N 1
ATOM 713 C CA . GLU A 1 88 ? -2.545 0.749 -8.878 1.00 74.25 88 GLU A CA 1
ATOM 714 C C . GLU A 1 88 ? -3.272 0.994 -7.552 1.00 74.25 88 GLU A C 1
ATOM 716 O O . GLU A 1 88 ? -3.416 0.114 -6.714 1.00 74.25 88 GLU A O 1
ATOM 721 N N . THR A 1 89 ? -3.716 2.236 -7.351 1.00 72.38 89 THR A N 1
ATOM 722 C CA . THR A 1 89 ? -4.449 2.670 -6.148 1.00 72.38 89 THR A CA 1
ATOM 723 C C . THR A 1 89 ? -5.971 2.530 -6.295 1.00 72.38 89 THR A C 1
ATOM 725 O O . THR A 1 89 ? -6.726 3.270 -5.659 1.00 72.38 89 THR A O 1
ATOM 728 N N . ASP A 1 90 ? -6.432 1.633 -7.172 1.00 77.25 90 ASP A N 1
ATOM 729 C CA . ASP A 1 90 ? -7.854 1.332 -7.357 1.00 77.25 90 ASP A CA 1
ATOM 730 C C . ASP A 1 90 ? -8.326 0.367 -6.256 1.00 77.25 90 ASP A C 1
ATOM 732 O O . ASP A 1 90 ? -7.757 -0.719 -6.144 1.00 77.25 90 ASP A O 1
ATOM 736 N N . PRO A 1 91 ? -9.354 0.716 -5.457 1.00 75.44 91 PRO A N 1
ATOM 737 C CA . PRO A 1 91 ? -9.915 -0.169 -4.440 1.00 75.44 91 PRO A CA 1
ATOM 738 C C . PRO A 1 91 ? -10.336 -1.544 -4.968 1.00 75.44 91 PRO A C 1
ATOM 740 O O . PRO A 1 91 ? -10.270 -2.515 -4.229 1.00 75.44 91 PRO A O 1
ATOM 743 N N . ASN A 1 92 ? -10.733 -1.650 -6.241 1.00 77.19 92 ASN A N 1
ATOM 744 C CA . ASN A 1 92 ? -11.143 -2.930 -6.831 1.00 77.19 92 ASN A CA 1
ATOM 745 C C . ASN A 1 92 ? -9.965 -3.872 -7.119 1.00 77.19 92 ASN A C 1
ATOM 747 O O . ASN A 1 92 ? -10.179 -5.040 -7.430 1.00 77.19 92 ASN A O 1
ATOM 751 N N . LEU A 1 93 ? -8.734 -3.358 -7.075 1.00 77.94 93 LEU A N 1
ATOM 752 C CA . LEU A 1 93 ? -7.501 -4.127 -7.259 1.00 77.94 93 LEU A CA 1
ATOM 753 C C . LEU A 1 93 ? -6.822 -4.454 -5.923 1.00 77.94 93 LEU A C 1
ATOM 755 O O . LEU A 1 93 ? -5.757 -5.070 -5.914 1.00 77.94 93 LEU A O 1
ATOM 759 N N . VAL A 1 94 ? -7.421 -4.031 -4.808 1.00 85.25 94 VAL A N 1
ATOM 760 C CA . VAL A 1 94 ? -6.971 -4.400 -3.469 1.00 85.25 94 VAL A CA 1
ATOM 761 C C . VAL A 1 94 ? -7.407 -5.829 -3.192 1.00 85.25 94 VAL A C 1
ATOM 763 O O . VAL A 1 94 ? -8.558 -6.195 -3.426 1.00 85.25 94 VAL A O 1
ATOM 766 N N . MET A 1 95 ? -6.483 -6.625 -2.674 1.00 85.38 95 MET A N 1
ATOM 767 C CA . MET A 1 95 ? -6.786 -7.966 -2.183 1.00 85.38 95 MET A CA 1
ATOM 768 C C . MET A 1 95 ? -6.872 -7.946 -0.664 1.00 85.38 95 MET A C 1
ATOM 770 O O . MET A 1 95 ? -6.090 -7.251 -0.018 1.00 85.38 95 MET A O 1
ATOM 774 N N . TYR A 1 96 ? -7.814 -8.707 -0.120 1.00 87.88 96 TYR A N 1
ATOM 775 C CA . TYR A 1 96 ? -8.089 -8.789 1.310 1.00 87.88 96 TYR A CA 1
ATOM 776 C C . TYR A 1 96 ? -7.724 -10.178 1.823 1.00 87.88 96 TYR A C 1
ATOM 778 O O . TYR A 1 96 ? -7.936 -11.165 1.116 1.00 87.88 96 TYR A O 1
ATOM 786 N N . PHE A 1 97 ? -7.166 -10.228 3.026 1.00 86.75 97 PHE A N 1
ATOM 787 C CA . PHE A 1 97 ? -6.675 -11.440 3.665 1.00 86.75 97 PHE A CA 1
ATOM 788 C C . PHE A 1 97 ? -7.000 -11.403 5.154 1.00 86.75 97 PHE A C 1
ATOM 790 O O . PHE A 1 97 ? -6.918 -10.341 5.776 1.00 86.75 97 PHE A O 1
ATOM 797 N N . ASP A 1 98 ? -7.306 -12.564 5.722 1.00 85.06 98 ASP A N 1
ATOM 798 C CA . ASP A 1 98 ? -7.686 -12.674 7.132 1.00 85.06 98 ASP A CA 1
ATOM 799 C C . ASP A 1 98 ? -6.438 -12.735 8.027 1.00 85.06 98 ASP A C 1
ATOM 801 O O . ASP A 1 98 ? -6.466 -12.373 9.204 1.00 85.06 98 ASP A O 1
ATOM 805 N N . THR A 1 99 ? -5.310 -13.193 7.472 1.00 82.06 99 THR A N 1
ATOM 806 C CA . THR A 1 99 ? -4.053 -13.369 8.210 1.00 82.06 99 THR A CA 1
ATOM 807 C C . THR A 1 99 ? -2.848 -12.812 7.448 1.00 82.06 99 THR A C 1
ATOM 809 O O . THR A 1 99 ? -2.843 -12.775 6.214 1.00 82.06 99 THR A O 1
ATOM 812 N N . PRO A 1 100 ? -1.776 -12.407 8.155 1.00 77.12 100 PRO A N 1
ATOM 813 C CA . PRO A 1 100 ? -0.563 -11.934 7.495 1.00 77.12 100 PRO A CA 1
ATOM 814 C C . PRO A 1 100 ? 0.172 -13.066 6.760 1.00 77.12 100 PRO A C 1
ATOM 816 O O . PRO A 1 100 ? 0.824 -12.812 5.747 1.00 77.12 100 PRO A O 1
ATOM 819 N N . ASP A 1 101 ? 0.042 -14.310 7.230 1.00 79.44 101 ASP A N 1
ATOM 820 C CA . ASP A 1 101 ? 0.660 -15.482 6.603 1.00 79.44 101 ASP A CA 1
ATOM 821 C C . ASP A 1 101 ? 0.093 -15.730 5.197 1.00 79.44 101 ASP A C 1
ATOM 823 O O . ASP A 1 101 ? 0.853 -15.983 4.262 1.00 79.44 101 ASP A O 1
ATOM 827 N N . GLU A 1 102 ? -1.218 -15.554 5.000 1.00 78.56 102 GLU A N 1
ATOM 828 C CA . GLU A 1 102 ? -1.851 -15.657 3.677 1.00 78.56 102 GLU A CA 1
ATOM 829 C C . GLU A 1 102 ? -1.319 -14.613 2.688 1.00 78.56 102 GLU A C 1
ATOM 831 O O . GLU A 1 102 ? -1.133 -14.910 1.504 1.00 78.56 102 GLU A O 1
ATOM 836 N N . VAL A 1 103 ? -1.015 -13.402 3.166 1.00 77.31 103 VAL A N 1
ATOM 837 C CA . VAL A 1 103 ? -0.410 -12.351 2.334 1.00 77.31 103 VAL A CA 1
ATOM 838 C C . VAL A 1 103 ? 0.981 -12.772 1.871 1.00 77.31 103 VAL A C 1
ATOM 840 O O . VAL A 1 103 ? 1.326 -12.617 0.697 1.00 77.31 103 VAL A O 1
ATOM 843 N N . ILE A 1 104 ? 1.780 -13.331 2.781 1.00 78.00 104 ILE A N 1
ATOM 844 C CA . ILE A 1 104 ? 3.132 -13.812 2.486 1.00 78.00 104 ILE A CA 1
ATOM 845 C C . ILE A 1 104 ? 3.074 -14.973 1.489 1.00 78.00 104 ILE A C 1
ATOM 847 O O . ILE A 1 104 ? 3.799 -14.955 0.491 1.00 78.00 104 ILE A O 1
ATOM 851 N N . GLU A 1 105 ? 2.189 -15.950 1.697 1.00 80.75 105 GLU A N 1
ATOM 852 C CA . GLU A 1 105 ? 1.999 -17.066 0.766 1.00 80.75 105 GLU A CA 1
ATOM 853 C C . GLU A 1 105 ? 1.579 -16.592 -0.628 1.00 80.75 105 GLU A C 1
ATOM 855 O O . GLU A 1 105 ? 2.110 -17.070 -1.639 1.00 80.75 105 GLU A O 1
ATOM 860 N N . TYR A 1 106 ? 0.655 -15.629 -0.691 1.00 81.19 106 TYR A N 1
ATOM 861 C CA . TYR A 1 106 ? 0.216 -15.035 -1.946 1.00 81.19 106 TYR A CA 1
ATOM 862 C C . TYR A 1 106 ? 1.382 -14.368 -2.680 1.00 81.19 106 TYR A C 1
ATOM 864 O O . TYR A 1 106 ? 1.580 -14.616 -3.868 1.00 81.19 106 TYR A O 1
ATOM 872 N N . LEU A 1 107 ? 2.200 -13.576 -1.985 1.00 74.81 107 LEU A N 1
ATOM 873 C CA . LEU A 1 107 ? 3.355 -12.904 -2.583 1.00 74.81 107 LEU A CA 1
ATOM 874 C C . LEU A 1 107 ? 4.435 -13.881 -3.025 1.00 74.81 107 LEU A C 1
ATOM 876 O O . LEU A 1 107 ? 5.006 -13.703 -4.097 1.00 74.81 107 LEU A O 1
ATOM 880 N N . HIS A 1 108 ? 4.698 -14.931 -2.246 1.00 76.94 108 HIS A N 1
ATOM 881 C CA . HIS A 1 108 ? 5.631 -15.985 -2.636 1.00 76.94 108 HIS A CA 1
ATOM 882 C C . HIS A 1 108 ? 5.186 -16.683 -3.922 1.00 76.94 108 HIS A C 1
ATOM 884 O O . HIS A 1 108 ? 6.006 -16.930 -4.810 1.00 76.94 108 HIS A O 1
ATOM 890 N N . ARG A 1 109 ? 3.887 -16.977 -4.043 1.00 78.94 109 ARG A N 1
ATOM 891 C CA . ARG A 1 109 ? 3.303 -17.561 -5.255 1.00 78.94 109 ARG A CA 1
ATOM 892 C C . ARG A 1 109 ? 3.360 -16.587 -6.426 1.00 78.94 109 ARG A C 1
ATOM 894 O O . ARG A 1 109 ? 3.860 -16.948 -7.486 1.00 78.94 109 ARG A O 1
ATOM 901 N N . TRP A 1 110 ? 2.924 -15.349 -6.211 1.00 75.62 110 TRP A N 1
ATOM 902 C CA . TRP A 1 110 ? 2.924 -14.298 -7.221 1.00 75.62 110 TRP A CA 1
ATOM 903 C C . TRP A 1 110 ? 4.336 -14.039 -7.749 1.00 75.62 110 TRP A C 1
ATOM 905 O O . TRP A 1 110 ? 4.532 -14.016 -8.961 1.00 75.62 110 TRP A O 1
ATOM 915 N N . LYS A 1 111 ? 5.334 -13.939 -6.863 1.00 71.19 111 LYS A N 1
ATOM 916 C CA . LYS A 1 111 ? 6.741 -13.768 -7.240 1.00 71.19 111 LYS A CA 1
ATOM 917 C C . LYS A 1 111 ? 7.250 -14.968 -8.036 1.00 71.19 111 LYS A C 1
ATOM 919 O O . LYS A 1 111 ? 7.835 -14.777 -9.089 1.00 71.19 111 LYS A O 1
ATOM 924 N N . LYS A 1 112 ? 6.957 -16.200 -7.609 1.00 74.00 112 LYS A N 1
ATOM 925 C CA . LYS A 1 112 ? 7.335 -17.416 -8.352 1.00 74.00 112 LYS A CA 1
ATOM 926 C C . LYS A 1 112 ? 6.738 -17.465 -9.767 1.00 74.00 112 LYS A C 1
ATOM 928 O O . LYS A 1 112 ? 7.367 -17.998 -10.676 1.00 74.00 112 LYS A O 1
ATOM 933 N N . GLU A 1 113 ? 5.523 -16.956 -9.942 1.00 70.25 113 GLU A N 1
ATOM 934 C CA . GLU A 1 113 ? 4.812 -16.959 -11.226 1.00 70.25 113 GLU A CA 1
ATOM 935 C C . GLU A 1 113 ? 5.207 -15.792 -12.143 1.00 70.25 113 GLU A C 1
ATOM 937 O O . GLU A 1 113 ? 5.223 -15.961 -13.361 1.00 70.25 113 GLU A O 1
ATOM 942 N N . ASN A 1 114 ? 5.525 -14.624 -11.576 1.00 64.69 114 ASN A N 1
ATOM 943 C CA . ASN A 1 114 ? 5.745 -13.380 -12.326 1.00 64.69 114 ASN A CA 1
ATOM 944 C C . ASN A 1 114 ? 7.220 -12.965 -12.419 1.00 64.69 114 ASN A C 1
ATOM 946 O O . ASN A 1 114 ? 7.566 -12.184 -13.301 1.00 64.69 114 ASN A O 1
ATOM 950 N N . ASP A 1 115 ? 8.085 -13.510 -11.567 1.00 58.56 115 ASP A N 1
ATOM 951 C CA . ASP A 1 115 ? 9.529 -13.293 -11.590 1.00 58.56 115 ASP A CA 1
ATOM 952 C C . ASP A 1 115 ? 10.285 -14.611 -11.321 1.00 58.56 115 ASP A C 1
ATOM 954 O O . ASP A 1 115 ? 10.678 -14.917 -10.189 1.00 58.56 115 ASP A O 1
ATOM 958 N N . PRO A 1 116 ? 10.508 -15.435 -12.362 1.00 52.78 116 PRO A N 1
ATOM 959 C CA . PRO A 1 116 ? 11.209 -16.707 -12.211 1.00 52.78 116 PRO A CA 1
ATOM 960 C C . PRO A 1 116 ? 12.704 -16.550 -11.874 1.00 52.78 116 PRO A C 1
ATOM 962 O O . PRO A 1 116 ? 13.378 -17.564 -11.678 1.00 52.78 116 PRO A O 1
ATOM 965 N N . MET A 1 117 ? 13.248 -15.325 -11.830 1.00 41.59 117 MET A N 1
ATOM 966 C CA . MET A 1 117 ? 14.694 -15.078 -11.787 1.00 41.59 117 MET A CA 1
ATOM 967 C C . MET A 1 117 ? 15.243 -14.707 -10.403 1.00 41.59 117 MET A C 1
ATOM 969 O O . MET A 1 117 ? 16.459 -14.621 -10.244 1.00 41.59 117 MET A O 1
ATOM 973 N N . ASP A 1 118 ? 14.385 -14.531 -9.398 1.00 48.88 118 ASP A N 1
ATOM 974 C CA . ASP A 1 118 ? 14.769 -13.891 -8.131 1.00 48.88 118 ASP A CA 1
ATOM 975 C C . ASP A 1 118 ? 14.566 -14.811 -6.906 1.00 48.88 118 ASP A C 1
ATOM 977 O O . ASP A 1 118 ? 14.327 -14.394 -5.769 1.00 48.88 118 ASP A O 1
ATOM 981 N N . HIS A 1 119 ? 14.694 -16.120 -7.149 1.00 46.62 119 HIS A N 1
ATOM 982 C CA . HIS A 1 119 ? 14.643 -17.193 -6.150 1.00 46.62 119 HIS A CA 1
ATOM 983 C C . HIS A 1 119 ? 15.799 -17.179 -5.126 1.00 46.62 119 HIS A C 1
ATOM 985 O O . HIS A 1 119 ? 15.855 -18.069 -4.279 1.00 46.62 119 HIS A O 1
ATOM 991 N N . LEU A 1 120 ? 16.717 -16.205 -5.158 1.00 42.75 120 LEU A N 1
ATOM 992 C CA . LEU A 1 120 ? 17.954 -16.262 -4.367 1.00 42.75 120 LEU A CA 1
ATOM 993 C C . LEU A 1 120 ? 17.995 -15.420 -3.080 1.00 42.75 120 LEU A C 1
ATOM 995 O O . LEU A 1 120 ? 18.950 -15.575 -2.323 1.00 42.75 120 LEU A O 1
ATOM 999 N N . ILE A 1 121 ? 17.004 -14.570 -2.776 1.00 46.59 121 ILE A N 1
ATOM 1000 C CA . ILE A 1 121 ? 17.097 -13.643 -1.623 1.00 46.59 121 ILE A CA 1
ATOM 1001 C C . ILE A 1 121 ? 15.825 -13.625 -0.761 1.00 46.59 121 ILE A C 1
ATOM 1003 O O . ILE A 1 121 ? 15.302 -12.569 -0.433 1.00 46.59 121 ILE A O 1
ATOM 1007 N N . ILE A 1 122 ? 15.281 -14.784 -0.381 1.00 47.22 122 ILE A N 1
ATOM 1008 C CA . ILE A 1 122 ? 14.337 -14.840 0.762 1.00 47.22 122 ILE A CA 1
ATOM 1009 C C . ILE A 1 122 ? 14.727 -15.942 1.759 1.00 47.22 122 ILE A C 1
ATOM 1011 O O . ILE A 1 122 ? 14.525 -15.784 2.961 1.00 47.22 122 ILE A O 1
ATOM 1015 N N . GLU A 1 123 ? 15.422 -17.002 1.325 1.00 45.81 123 GLU A N 1
ATOM 1016 C CA . GLU A 1 123 ? 15.869 -18.057 2.250 1.00 45.81 123 GLU A CA 1
ATOM 1017 C C . GLU A 1 123 ? 16.935 -17.609 3.271 1.00 45.81 123 GLU A C 1
ATOM 1019 O O . GLU A 1 123 ? 17.150 -18.303 4.266 1.00 45.81 123 GLU A O 1
ATOM 1024 N N . SER A 1 124 ? 17.594 -16.455 3.093 1.00 41.03 124 SER A N 1
ATOM 1025 C CA . SER A 1 124 ? 18.676 -16.042 4.000 1.00 41.03 124 SER A CA 1
ATOM 1026 C C . SER A 1 124 ? 18.222 -15.283 5.251 1.00 41.03 124 SER A C 1
ATOM 1028 O O . SER A 1 124 ? 19.062 -15.048 6.116 1.00 41.03 124 SER A O 1
ATOM 1030 N N . MET A 1 125 ? 16.946 -14.895 5.383 1.00 46.00 125 MET A N 1
ATOM 1031 C CA . MET A 1 125 ? 16.472 -14.193 6.592 1.00 46.00 125 MET A CA 1
ATOM 1032 C C . MET A 1 125 ? 15.903 -15.118 7.677 1.00 46.00 125 MET A C 1
ATOM 1034 O O . MET A 1 125 ? 15.755 -14.679 8.811 1.00 46.00 125 MET A O 1
ATOM 1038 N N . TYR A 1 126 ? 15.669 -16.403 7.382 1.00 48.09 126 TYR A N 1
ATOM 1039 C CA . TYR A 1 126 ? 15.111 -17.367 8.349 1.00 48.09 126 TYR A CA 1
ATOM 1040 C C . TYR A 1 126 ? 16.033 -18.547 8.680 1.00 48.09 126 TYR A C 1
ATOM 1042 O O . TYR A 1 126 ? 15.602 -19.540 9.264 1.00 48.09 126 TYR A O 1
ATOM 1050 N N . LYS A 1 127 ? 17.327 -18.446 8.359 1.00 45.81 127 LYS A N 1
ATOM 1051 C CA . LYS A 1 127 ? 18.330 -19.438 8.767 1.00 45.81 127 LYS A CA 1
ATOM 1052 C C . LYS A 1 127 ? 19.463 -18.791 9.564 1.00 45.81 127 LYS A C 1
ATOM 1054 O O . LYS A 1 127 ? 20.553 -18.609 9.029 1.00 45.81 127 LYS A O 1
ATOM 1059 N N . LYS A 1 128 ? 19.217 -18.493 10.845 1.00 39.56 128 LYS A N 1
ATOM 1060 C CA . LYS A 1 128 ? 19.995 -19.025 11.982 1.00 39.56 128 LYS A CA 1
ATOM 1061 C C . LYS A 1 128 ? 19.399 -18.615 13.323 1.00 39.56 128 LYS A C 1
ATOM 1063 O O . LYS A 1 128 ? 19.066 -17.423 13.465 1.00 39.56 128 LYS A O 1
#

Radius of gyration: 24.93 Å; chains: 1; bounding box: 56×75×24 Å

Sequence (128 aa):
MDDFILWSHTADVIYIILFALALYLMFETPIILGRKRKMSKGRLAKALGFLGVESLEQNSFEIAHDDSKTWYITILPEGDYALWNNKETDPNLVMYFDTPDEVIEYLHRWKKENDPMDHLIIESMYKK

pLDDT: mean 70.8, std 15.82, range [39.56, 90.38]

Foldseek 3Di:
DPPPVVVVVVVVVVVVVVVVVVVVVVVPDPPPPPDDPDPDLQVLCVLLVHPGNVRQVVQWDFDDDDPHWTWIWGQGPVRKIWIDIPRDSDNVPIDIGRDPVVVVVVVVVVCVVPPVPPVPPDVVVPDD